Protein AF-C4FLV0-F1 (afdb_monomer_lite)

Secondary structure (DSSP, 8-state):
-HHHHHHHHHHHHHHHHHHHHHHHHHHHHHHHHHHHHHHHTGGGGHHHHHHHHHHHHHHHHHHHHHHHHHHHHHHHHHHHHHHT-

Radius of gyration: 19.07 Å; chains: 1; bounding box: 40×16×58 Å

Foldseek 3Di:
DVLVVVVVVLVVLLVVLVVLLVVLVVQLVVLVVQLVVLVVVPPVSPVSNVVSVVSNVVSVVSNVVSVVVVVVSVVVVVVSVVVVD

pLDDT: mean 91.45, std 7.35, range [58.28, 97.94]

Structure (mmCIF, N/CA/C/O backbone):
data_AF-C4FLV0-F1
#
_entry.id   AF-C4FLV0-F1
#
loop_
_atom_site.group_PDB
_atom_site.id
_atom_site.type_symbol
_atom_site.label_atom_id
_atom_site.label_alt_id
_atom_site.label_comp_id
_atom_site.label_asym_id
_atom_site.label_entity_id
_atom_site.label_seq_id
_atom_site.pdbx_PDB_ins_code
_atom_site.Cartn_x
_atom_site.Cartn_y
_atom_site.Cartn_z
_atom_site.occupancy
_atom_site.B_iso_or_equiv
_atom_site.auth_seq_id
_atom_site.auth_comp_id
_atom_site.auth_asym_id
_atom_site.auth_atom_id
_atom_site.pdbx_PDB_model_num
ATOM 1 N N . MET A 1 1 ? -9.120 1.219 31.050 1.00 62.72 1 MET A N 1
ATOM 2 C CA . MET A 1 1 ? -7.756 1.703 30.744 1.00 62.72 1 MET A CA 1
ATOM 3 C C . MET A 1 1 ? -7.141 0.873 29.625 1.00 62.72 1 MET A C 1
ATOM 5 O O . MET A 1 1 ? -6.889 1.439 28.577 1.00 62.72 1 MET A O 1
ATOM 9 N N . GLU A 1 2 ? -7.041 -0.451 29.765 1.00 71.69 2 GLU A N 1
ATOM 10 C CA . GLU A 1 2 ? -6.499 -1.358 28.728 1.00 71.69 2 GLU A CA 1
ATOM 11 C C . GLU A 1 2 ? -7.163 -1.202 27.342 1.00 71.69 2 GLU A C 1
ATOM 13 O O . GLU A 1 2 ? -6.492 -1.024 26.332 1.00 71.69 2 GLU A O 1
ATOM 18 N N . ASN A 1 3 ? -8.494 -1.116 27.292 1.00 79.19 3 ASN A N 1
ATOM 19 C CA . ASN A 1 3 ? -9.231 -0.933 26.035 1.00 79.19 3 ASN A CA 1
ATOM 20 C C . ASN A 1 3 ? -8.964 0.441 25.364 1.00 79.19 3 ASN A C 1
ATOM 22 O O . ASN A 1 3 ? -9.002 0.571 24.145 1.00 79.19 3 ASN A O 1
ATOM 26 N N . GLN A 1 4 ? -8.632 1.485 26.136 1.00 83.69 4 GLN A N 1
ATOM 27 C CA . GLN A 1 4 ? -8.257 2.794 25.573 1.00 83.69 4 GLN A CA 1
ATOM 28 C C . GLN A 1 4 ? -6.860 2.757 24.943 1.00 83.69 4 GLN A C 1
ATOM 30 O O . GLN A 1 4 ? -6.635 3.386 23.912 1.00 83.69 4 GLN A O 1
ATOM 35 N N . GLU A 1 5 ? -5.936 2.003 25.539 1.00 88.00 5 GLU A N 1
ATOM 36 C CA . GLU A 1 5 ? -4.585 1.818 25.010 1.00 88.00 5 GLU A CA 1
ATOM 37 C C . GLU A 1 5 ? -4.597 1.007 23.708 1.00 88.00 5 GLU A C 1
ATOM 39 O O . GLU A 1 5 ? -3.957 1.399 22.733 1.00 88.00 5 GLU A O 1
ATOM 44 N N . ILE A 1 6 ? -5.414 -0.049 23.636 1.00 87.00 6 ILE A N 1
ATOM 45 C CA . ILE A 1 6 ? -5.607 -0.814 22.398 1.00 87.00 6 ILE A CA 1
ATOM 46 C C . ILE A 1 6 ? -6.203 0.071 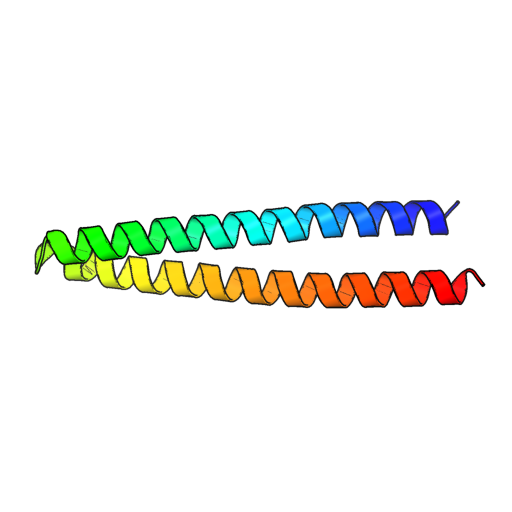21.294 1.00 87.00 6 ILE A C 1
ATOM 48 O O . ILE A 1 6 ? -5.681 0.078 20.181 1.00 87.00 6 ILE A O 1
ATOM 52 N N . ASN A 1 7 ? -7.237 0.867 21.594 1.00 89.12 7 ASN A N 1
ATOM 53 C CA . ASN A 1 7 ? -7.819 1.794 20.614 1.00 89.12 7 ASN A CA 1
ATOM 54 C C . ASN A 1 7 ? -6.786 2.805 20.086 1.00 89.12 7 ASN A C 1
ATOM 56 O O . ASN A 1 7 ? -6.744 3.078 18.888 1.00 89.12 7 ASN A O 1
ATOM 60 N N . LYS A 1 8 ? -5.903 3.318 20.952 1.00 91.75 8 LYS A N 1
ATOM 61 C CA . LYS A 1 8 ? -4.811 4.203 20.527 1.00 91.75 8 LYS A CA 1
ATOM 62 C C . LYS A 1 8 ? -3.839 3.493 19.577 1.00 91.75 8 LYS A C 1
ATOM 64 O O . LYS A 1 8 ? -3.494 4.050 18.538 1.00 91.75 8 LYS A O 1
ATOM 69 N N . ASN A 1 9 ? -3.438 2.262 19.898 1.00 92.38 9 ASN A N 1
ATOM 70 C CA . ASN A 1 9 ? -2.543 1.476 19.045 1.00 92.38 9 ASN A CA 1
ATOM 71 C C . ASN A 1 9 ? -3.169 1.192 17.671 1.00 92.3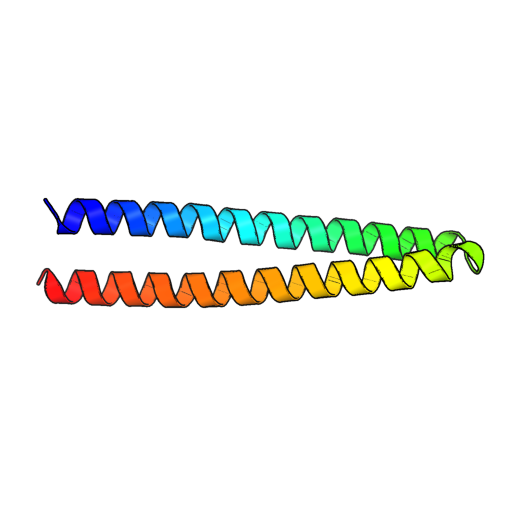8 9 ASN A C 1
ATOM 73 O O . ASN A 1 9 ? -2.493 1.279 16.649 1.00 92.38 9 ASN A O 1
ATOM 77 N N . VAL A 1 10 ? -4.471 0.906 17.630 1.00 93.12 10 VAL A N 1
ATOM 78 C CA . VAL A 1 10 ? -5.234 0.738 16.385 1.00 93.12 10 VAL A CA 1
ATOM 79 C C . VAL A 1 10 ? -5.203 2.017 15.540 1.00 93.12 10 VAL A C 1
ATOM 81 O O . VAL A 1 10 ? -4.915 1.949 14.342 1.00 93.12 10 VAL A O 1
ATOM 84 N N . GLU A 1 11 ? -5.447 3.188 16.136 1.00 93.69 11 GLU A N 1
ATOM 85 C CA . GLU A 1 11 ? -5.351 4.469 15.422 1.00 93.69 11 GLU A CA 1
ATOM 86 C C . GLU A 1 11 ? -3.940 4.737 14.881 1.00 93.69 11 GLU A C 1
ATOM 88 O O . GLU A 1 11 ? -3.788 5.227 13.758 1.00 93.69 11 GLU A O 1
ATOM 93 N N . ASP A 1 12 ? -2.903 4.411 15.655 1.00 96.06 12 ASP A N 1
ATOM 94 C CA . ASP A 1 12 ? -1.511 4.540 15.221 1.00 96.06 12 ASP A CA 1
ATOM 95 C C . ASP A 1 12 ? -1.210 3.631 14.024 1.00 96.06 12 ASP A C 1
ATOM 97 O O . ASP A 1 12 ? -0.646 4.093 13.026 1.00 96.06 12 ASP A O 1
ATOM 101 N N . ILE A 1 13 ? -1.668 2.375 14.052 1.00 95.06 13 ILE A N 1
ATOM 102 C CA . ILE A 1 13 ? -1.515 1.459 12.916 1.00 95.06 13 ILE A CA 1
ATOM 103 C C . ILE A 1 13 ? -2.257 1.993 11.686 1.00 95.06 13 ILE A C 1
ATOM 105 O O . ILE A 1 13 ? -1.693 1.977 10.591 1.00 95.06 13 ILE A O 1
ATOM 109 N N . LYS A 1 14 ? -3.473 2.538 11.830 1.00 95.50 14 LYS A N 1
ATOM 110 C CA . LYS A 1 14 ? -4.187 3.176 10.706 1.00 95.50 14 LYS A CA 1
ATOM 111 C C . LYS A 1 14 ? -3.376 4.307 10.079 1.00 95.50 14 LYS A C 1
ATOM 113 O O . LYS A 1 14 ? -3.221 4.343 8.858 1.00 95.50 14 LYS A O 1
ATOM 118 N N . ARG A 1 15 ? -2.804 5.196 10.900 1.00 97.06 15 ARG A N 1
ATOM 119 C CA . ARG A 1 15 ? -1.936 6.288 10.422 1.00 97.06 15 ARG A CA 1
ATOM 120 C C . ARG A 1 15 ? -0.723 5.756 9.653 1.00 97.06 15 ARG A C 1
ATOM 122 O O . ARG A 1 15 ? -0.352 6.315 8.616 1.00 97.06 15 ARG A O 1
ATOM 129 N N . MET A 1 16 ? -0.112 4.676 10.137 1.00 96.94 16 MET A N 1
ATOM 130 C CA . MET A 1 16 ? 1.005 4.020 9.452 1.00 96.94 16 MET A CA 1
ATOM 131 C C . MET A 1 16 ? 0.571 3.421 8.111 1.00 96.94 16 MET A C 1
ATOM 133 O O . MET A 1 16 ? 1.226 3.662 7.099 1.00 96.94 16 MET A O 1
ATOM 137 N N . VAL A 1 17 ? -0.556 2.709 8.073 1.00 97.31 17 VAL A N 1
ATOM 138 C CA . VAL A 1 17 ? -1.122 2.125 6.847 1.00 97.31 17 VAL A CA 1
ATOM 139 C C . VAL A 1 17 ? -1.429 3.199 5.804 1.00 97.31 17 VAL A C 1
ATOM 141 O O . VAL A 1 17 ? -1.063 3.045 4.638 1.00 97.31 17 VAL A O 1
ATOM 144 N N . ASP A 1 18 ? -2.024 4.322 6.207 1.00 96.50 18 ASP A N 1
ATOM 145 C CA . ASP A 1 18 ? -2.276 5.452 5.309 1.00 96.50 18 ASP A CA 1
ATOM 146 C C . ASP A 1 18 ? -0.977 6.051 4.760 1.00 96.50 18 ASP A C 1
ATOM 148 O O . ASP A 1 18 ? -0.901 6.440 3.591 1.00 96.50 18 ASP A O 1
ATOM 152 N N . THR A 1 19 ? 0.068 6.106 5.586 1.00 97.94 19 THR A N 1
ATOM 153 C CA . THR A 1 19 ? 1.398 6.557 5.163 1.00 97.94 19 THR A CA 1
ATOM 154 C C . THR A 1 19 ? 2.008 5.589 4.149 1.00 97.94 19 THR A C 1
ATOM 156 O O . THR A 1 19 ? 2.499 6.031 3.111 1.00 97.94 19 THR A O 1
ATOM 159 N N . ILE A 1 20 ? 1.901 4.276 4.375 1.00 97.00 20 ILE A N 1
ATOM 160 C CA . ILE A 1 20 ? 2.355 3.245 3.429 1.00 97.00 20 ILE A CA 1
ATOM 161 C C . ILE A 1 20 ? 1.612 3.371 2.092 1.00 97.00 20 ILE A C 1
ATOM 163 O O . ILE A 1 20 ? 2.251 3.374 1.041 1.00 97.00 20 ILE A O 1
ATOM 167 N N . LYS A 1 21 ? 0.284 3.559 2.103 1.00 96.50 21 LYS A N 1
ATOM 168 C CA . LYS A 1 21 ? -0.507 3.784 0.877 1.00 96.50 21 LYS A CA 1
ATOM 169 C C . LYS A 1 21 ? -0.047 5.025 0.111 1.00 96.50 21 LYS A C 1
ATOM 171 O O . LYS A 1 21 ? 0.045 4.995 -1.118 1.00 96.50 21 LYS A O 1
ATOM 176 N N . LYS A 1 22 ? 0.261 6.119 0.818 1.00 97.38 22 LYS A N 1
ATOM 177 C CA . LYS A 1 22 ? 0.806 7.343 0.206 1.00 97.38 22 LYS A CA 1
ATOM 178 C C . LYS A 1 22 ? 2.167 7.088 -0.440 1.00 97.38 22 LYS A C 1
ATOM 180 O O . LYS A 1 22 ? 2.353 7.494 -1.585 1.00 97.38 22 LYS A O 1
ATOM 185 N N . ILE A 1 23 ? 3.065 6.383 0.249 1.00 96.75 23 ILE A N 1
ATOM 186 C CA . ILE A 1 23 ? 4.386 6.011 -0.278 1.00 96.75 23 ILE A CA 1
ATOM 187 C C . ILE A 1 23 ? 4.227 5.141 -1.525 1.00 96.75 23 ILE A C 1
ATOM 189 O O . ILE A 1 23 ? 4.771 5.487 -2.566 1.00 96.75 23 ILE A O 1
ATOM 193 N N . ALA A 1 24 ? 3.409 4.086 -1.472 1.00 96.69 24 ALA A N 1
ATOM 194 C CA . ALA A 1 24 ? 3.137 3.224 -2.619 1.00 96.69 24 ALA A CA 1
ATOM 195 C C . ALA A 1 24 ? 2.617 4.021 -3.829 1.00 96.69 24 ALA A C 1
ATOM 197 O O . ALA A 1 24 ? 3.116 3.874 -4.944 1.00 96.69 24 ALA A O 1
ATOM 198 N N . LYS A 1 25 ? 1.672 4.945 -3.618 1.00 96.06 25 LYS A N 1
ATOM 199 C CA . LYS A 1 25 ? 1.165 5.815 -4.689 1.00 96.06 25 LYS A CA 1
ATOM 200 C C . LYS A 1 25 ? 2.256 6.719 -5.276 1.00 96.06 25 LYS A C 1
ATOM 202 O O . LYS A 1 25 ? 2.313 6.891 -6.493 1.00 96.06 25 LYS A O 1
ATOM 207 N N . GLN A 1 26 ? 3.114 7.297 -4.436 1.00 97.12 26 GLN A N 1
ATOM 208 C CA . GLN A 1 26 ? 4.240 8.120 -4.886 1.00 97.12 26 GLN A CA 1
ATOM 209 C C . GLN A 1 26 ? 5.280 7.292 -5.648 1.00 97.12 26 GLN A C 1
ATOM 211 O O . GLN A 1 26 ? 5.725 7.717 -6.712 1.00 97.12 26 GLN A O 1
ATOM 216 N N . SER A 1 27 ? 5.614 6.095 -5.165 1.00 95.56 27 SER A N 1
ATOM 217 C CA . SER A 1 27 ? 6.506 5.153 -5.844 1.00 95.56 27 SER A CA 1
ATOM 218 C C . SER A 1 27 ? 5.965 4.747 -7.212 1.00 95.56 27 SER A C 1
ATOM 220 O O . SER A 1 27 ? 6.725 4.730 -8.176 1.00 95.56 27 SER A O 1
ATOM 222 N N . ASN A 1 28 ? 4.655 4.506 -7.335 1.00 94.69 28 ASN A N 1
ATOM 223 C CA . ASN A 1 28 ? 4.021 4.208 -8.621 1.00 94.69 28 ASN A CA 1
ATOM 224 C C . ASN A 1 28 ? 4.139 5.395 -9.597 1.00 94.69 28 ASN A C 1
ATOM 226 O O . ASN A 1 28 ? 4.504 5.218 -10.757 1.00 94.69 28 ASN A O 1
ATOM 230 N N . LEU A 1 29 ? 3.921 6.627 -9.121 1.00 95.81 29 LEU A N 1
ATOM 231 C CA . LEU A 1 29 ? 4.084 7.827 -9.947 1.00 95.81 29 LEU A CA 1
ATOM 232 C C . LEU A 1 29 ? 5.539 8.031 -10.402 1.00 95.81 29 LEU A C 1
ATOM 234 O O . LEU A 1 29 ? 5.784 8.367 -11.560 1.00 95.81 29 LEU A O 1
ATOM 238 N N . LEU A 1 30 ? 6.510 7.804 -9.515 1.00 95.06 30 LEU A N 1
ATOM 239 C CA . LEU A 1 30 ? 7.933 7.867 -9.859 1.00 95.06 30 LEU A CA 1
ATOM 240 C C . LEU A 1 30 ? 8.311 6.794 -10.886 1.00 95.06 30 LEU A C 1
ATOM 242 O O . LEU A 1 30 ? 9.006 7.097 -11.853 1.00 95.06 30 LEU A O 1
ATOM 246 N N . ALA A 1 31 ? 7.809 5.569 -10.715 1.00 94.50 31 ALA A N 1
ATOM 247 C CA . ALA A 1 31 ? 8.013 4.475 -11.656 1.00 94.50 31 ALA A CA 1
ATOM 248 C C . ALA A 1 31 ? 7.404 4.784 -13.033 1.00 94.50 31 ALA A C 1
ATOM 250 O O . ALA A 1 31 ? 8.033 4.529 -14.058 1.00 94.50 31 ALA A O 1
ATOM 251 N N . LEU A 1 32 ? 6.217 5.399 -13.074 1.00 93.19 32 LEU A N 1
ATOM 252 C CA . LEU A 1 32 ? 5.597 5.862 -14.314 1.00 93.19 32 LEU A CA 1
ATOM 253 C C . LEU A 1 32 ? 6.466 6.909 -15.023 1.00 93.19 32 LEU A C 1
ATOM 255 O O . LEU A 1 32 ? 6.720 6.781 -16.219 1.00 93.19 32 LEU A O 1
ATOM 259 N N . ASN A 1 33 ? 6.958 7.911 -14.293 1.00 93.12 33 ASN A N 1
ATOM 260 C CA . ASN A 1 33 ? 7.841 8.932 -14.860 1.00 93.12 33 ASN A CA 1
ATOM 261 C C . ASN A 1 33 ? 9.143 8.317 -15.396 1.00 93.12 33 ASN A C 1
ATOM 263 O O . ASN A 1 33 ? 9.585 8.670 -16.488 1.00 93.12 33 ASN A O 1
ATOM 267 N N . ALA A 1 34 ? 9.722 7.354 -14.673 1.00 92.06 34 ALA A N 1
ATOM 268 C CA . ALA A 1 34 ? 10.904 6.622 -15.118 1.00 92.06 34 ALA A CA 1
ATOM 269 C C . ALA A 1 34 ? 10.631 5.794 -16.385 1.00 92.06 34 ALA A C 1
ATOM 271 O O . ALA A 1 34 ? 11.465 5.766 -17.287 1.00 92.06 34 ALA A O 1
ATOM 272 N N . ALA A 1 35 ? 9.457 5.164 -16.494 1.00 90.44 35 ALA A N 1
ATOM 273 C CA . ALA A 1 35 ? 9.058 4.422 -17.688 1.00 90.44 35 ALA A CA 1
ATOM 274 C C . ALA A 1 35 ? 8.876 5.339 -18.913 1.00 90.44 35 ALA A C 1
ATOM 276 O O . ALA A 1 35 ? 9.292 4.976 -20.013 1.00 90.44 35 ALA A O 1
ATOM 277 N N . ILE A 1 36 ? 8.299 6.533 -18.725 1.00 90.38 36 ILE A N 1
ATOM 278 C CA . ILE A 1 36 ? 8.160 7.550 -19.781 1.00 90.38 36 ILE A CA 1
ATOM 279 C C . ILE A 1 36 ? 9.540 8.012 -20.262 1.00 90.38 36 ILE A C 1
ATOM 281 O O . ILE A 1 36 ? 9.795 8.052 -21.466 1.00 90.38 36 ILE A O 1
ATOM 285 N N . GLU A 1 37 ? 10.447 8.319 -19.335 1.00 92.00 37 GLU A N 1
ATOM 286 C CA . GLU A 1 37 ? 11.798 8.762 -19.678 1.00 92.00 37 GLU A CA 1
ATOM 287 C C . GLU A 1 37 ? 12.596 7.649 -20.371 1.00 92.00 37 GLU A C 1
ATOM 289 O O . GLU A 1 37 ? 13.257 7.899 -21.376 1.00 92.00 37 GLU A O 1
ATOM 294 N N . ALA A 1 38 ? 12.458 6.400 -19.915 1.00 92.00 38 ALA A N 1
ATOM 295 C CA . ALA A 1 38 ? 13.055 5.233 -20.559 1.00 92.00 38 ALA A CA 1
ATOM 296 C C . ALA A 1 38 ? 12.567 5.053 -22.008 1.00 92.00 38 ALA A C 1
ATOM 298 O O . ALA A 1 38 ? 13.369 4.760 -22.893 1.00 92.00 38 ALA A O 1
ATOM 299 N N . ALA A 1 39 ? 11.277 5.281 -22.274 1.00 88.50 39 ALA A N 1
ATOM 300 C CA . ALA A 1 39 ? 10.741 5.267 -23.634 1.00 88.50 39 ALA A CA 1
ATOM 301 C C . ALA A 1 39 ? 11.300 6.419 -24.492 1.00 88.50 39 ALA A C 1
ATOM 303 O O . ALA A 1 39 ? 11.521 6.241 -25.690 1.00 88.50 39 ALA A O 1
ATOM 304 N N . ARG A 1 40 ? 11.579 7.581 -23.884 1.00 90.62 40 ARG A N 1
ATOM 305 C CA . ARG A 1 40 ? 12.125 8.764 -24.569 1.00 90.62 40 ARG A CA 1
ATOM 306 C C . ARG A 1 40 ? 13.549 8.554 -25.089 1.00 90.62 40 ARG A C 1
ATOM 308 O O . ARG A 1 40 ? 13.860 9.011 -26.184 1.00 90.62 40 ARG A O 1
ATOM 315 N N . VAL A 1 41 ? 14.406 7.865 -24.332 1.00 89.38 41 VAL A N 1
ATOM 316 C CA . VAL A 1 41 ? 15.809 7.593 -24.718 1.00 89.38 41 VAL A CA 1
ATOM 317 C C . VAL A 1 41 ? 15.989 6.334 -25.586 1.00 89.38 41 VAL A C 1
ATOM 319 O O . VAL A 1 41 ? 17.118 5.963 -25.915 1.00 89.38 41 VAL A O 1
ATOM 322 N N . GLY A 1 42 ? 14.894 5.685 -25.999 1.00 82.75 42 GLY A N 1
ATOM 323 C CA . GLY A 1 42 ? 14.905 4.579 -26.960 1.00 82.75 42 GLY A CA 1
ATOM 324 C C . GLY A 1 42 ? 15.696 3.357 -26.475 1.00 82.75 42 GLY A C 1
ATOM 325 O O . GLY A 1 42 ? 15.481 2.858 -25.372 1.00 82.75 42 GLY A O 1
ATOM 326 N N . GLU A 1 43 ? 16.627 2.862 -27.297 1.00 84.38 43 GLU A N 1
ATOM 327 C CA . GLU A 1 43 ? 17.420 1.651 -27.010 1.00 84.38 43 GLU A CA 1
ATOM 328 C C . GLU A 1 43 ? 18.220 1.741 -25.699 1.00 84.38 43 GLU A C 1
ATOM 330 O O . GLU A 1 43 ? 18.299 0.762 -24.956 1.00 84.38 43 GLU A O 1
ATOM 335 N N . MET A 1 44 ? 18.733 2.929 -25.357 1.00 83.38 44 MET A N 1
ATOM 336 C CA . MET A 1 44 ? 19.486 3.161 -24.114 1.00 83.38 44 MET A CA 1
ATOM 337 C C . MET A 1 44 ? 18.601 3.044 -22.861 1.00 83.38 44 MET A C 1
ATOM 339 O O . MET A 1 44 ? 19.102 2.809 -21.763 1.00 83.38 44 MET A O 1
ATOM 343 N N . GLY A 1 45 ? 17.281 3.188 -23.014 1.00 87.25 45 GLY A N 1
ATOM 344 C CA . GLY A 1 45 ? 16.308 3.125 -21.926 1.00 87.25 45 GLY A CA 1
ATOM 345 C C . GLY A 1 45 ? 15.761 1.733 -21.635 1.00 87.25 45 GLY A C 1
ATOM 346 O O . GLY A 1 45 ? 15.060 1.570 -20.639 1.00 87.25 45 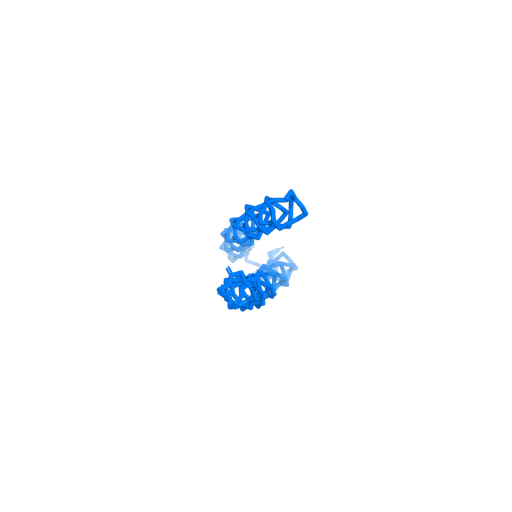GLY A O 1
ATOM 347 N N . LYS A 1 46 ? 16.074 0.707 -22.440 1.00 86.00 46 LYS A N 1
ATOM 348 C CA . LYS A 1 46 ? 15.485 -0.637 -22.274 1.00 86.00 46 LYS A CA 1
ATOM 349 C C . LYS A 1 46 ? 15.719 -1.230 -20.882 1.00 86.00 46 LYS A C 1
ATOM 351 O O . LYS A 1 46 ? 14.776 -1.720 -20.267 1.00 86.00 46 LYS A O 1
ATOM 356 N N . GLY A 1 47 ? 16.940 -1.129 -20.351 1.00 85.69 47 GLY A N 1
ATOM 357 C CA . GLY A 1 47 ? 17.251 -1.586 -18.989 1.00 85.69 47 GLY A CA 1
ATOM 358 C C . GLY A 1 47 ? 16.499 -0.796 -17.911 1.00 85.69 47 GLY A C 1
ATOM 359 O O . GLY A 1 47 ? 15.947 -1.381 -16.982 1.00 85.69 47 GLY A O 1
ATOM 360 N N . PHE A 1 48 ? 16.393 0.526 -18.077 1.00 86.62 48 PHE A N 1
ATOM 361 C CA . PHE A 1 48 ? 15.629 1.393 -17.175 1.00 86.62 48 PHE A CA 1
ATOM 362 C C . PHE A 1 48 ? 14.122 1.109 -17.214 1.00 86.62 48 PHE A C 1
ATOM 364 O O . PHE A 1 48 ? 13.467 1.176 -16.178 1.00 86.62 48 PHE A O 1
ATOM 371 N N . SER A 1 49 ? 13.575 0.742 -18.375 1.00 90.25 49 SER A N 1
ATOM 372 C CA . SER A 1 49 ? 12.164 0.375 -18.531 1.00 90.25 49 SER A CA 1
ATOM 373 C C . SER A 1 49 ? 11.806 -0.881 -17.726 1.00 90.25 49 SER A C 1
ATOM 375 O O . SER A 1 49 ? 10.775 -0.902 -17.053 1.00 90.25 49 SER A O 1
ATOM 377 N N . VAL A 1 50 ? 12.687 -1.890 -17.714 1.00 92.00 50 VAL A N 1
ATOM 378 C CA . VAL A 1 50 ? 12.504 -3.108 -16.903 1.00 92.00 50 VAL A CA 1
ATOM 379 C C . VAL A 1 50 ? 12.504 -2.772 -15.411 1.00 92.00 50 VAL A C 1
ATOM 381 O O . VAL A 1 50 ? 11.602 -3.189 -14.687 1.00 92.00 50 VAL A O 1
ATOM 384 N N . VAL A 1 51 ? 13.463 -1.958 -14.959 1.00 92.25 51 VAL A N 1
ATOM 385 C CA . VAL A 1 51 ? 13.539 -1.521 -13.555 1.00 92.25 51 VAL A CA 1
ATOM 386 C C . VAL A 1 51 ? 12.301 -0.714 -13.158 1.00 92.25 51 VAL A C 1
ATOM 388 O O . VAL A 1 51 ? 11.737 -0.945 -12.090 1.00 92.25 51 VAL A O 1
ATOM 391 N N . ALA A 1 52 ? 11.834 0.194 -14.019 1.00 94.44 52 ALA A N 1
ATOM 392 C CA . ALA A 1 52 ? 10.626 0.979 -13.779 1.00 94.44 52 ALA A CA 1
ATOM 393 C C . ALA A 1 52 ? 9.373 0.092 -13.666 1.00 94.44 52 ALA A C 1
ATOM 395 O O . ALA A 1 52 ? 8.531 0.322 -12.799 1.00 94.44 52 ALA A O 1
ATOM 396 N N . SER A 1 53 ? 9.265 -0.951 -14.496 1.00 93.75 53 SER A N 1
ATOM 397 C CA . SER A 1 53 ? 8.168 -1.920 -14.413 1.00 93.75 53 SER A CA 1
ATOM 398 C C . SER A 1 53 ? 8.182 -2.697 -13.094 1.00 93.75 53 SER A C 1
ATOM 400 O O . SER A 1 53 ? 7.131 -2.857 -12.473 1.00 93.75 53 SER A O 1
ATOM 402 N N . GLU A 1 54 ? 9.351 -3.149 -12.636 1.00 95.62 54 GLU A N 1
ATOM 403 C CA . GLU A 1 54 ? 9.458 -3.894 -11.376 1.00 95.62 54 GLU A CA 1
ATOM 404 C C . GLU A 1 54 ? 9.160 -2.999 -10.164 1.00 95.62 54 GLU A C 1
ATOM 406 O O . GLU A 1 54 ? 8.429 -3.392 -9.256 1.00 95.62 54 GLU A O 1
ATOM 411 N N . PHE A 1 55 ? 9.628 -1.747 -10.184 1.00 95.00 55 PHE A N 1
ATOM 412 C CA . PHE A 1 55 ? 9.290 -0.760 -9.155 1.00 95.00 55 PHE A CA 1
ATOM 413 C C . PHE A 1 55 ? 7.791 -0.465 -9.092 1.00 95.00 55 PHE A C 1
ATOM 415 O O . PHE A 1 55 ? 7.232 -0.328 -8.003 1.00 95.00 55 PHE A O 1
ATOM 422 N N . ARG A 1 56 ? 7.127 -0.376 -10.249 1.00 95.69 56 ARG A N 1
ATOM 423 C CA . ARG A 1 56 ? 5.675 -0.193 -10.316 1.00 95.69 56 ARG A CA 1
ATOM 424 C C . ARG A 1 56 ? 4.937 -1.380 -9.708 1.00 95.69 56 ARG A C 1
ATOM 426 O O . ARG A 1 56 ? 4.035 -1.176 -8.903 1.00 95.69 56 ARG A O 1
ATOM 433 N N . LYS A 1 57 ? 5.355 -2.601 -10.043 1.00 96.88 57 LYS A N 1
ATOM 434 C CA . LYS A 1 57 ? 4.788 -3.823 -9.467 1.00 96.88 57 LYS A CA 1
ATOM 435 C C . LYS A 1 57 ? 4.953 -3.855 -7.945 1.00 96.88 57 LYS A C 1
ATOM 437 O O . LYS A 1 57 ? 3.978 -4.078 -7.239 1.00 96.88 57 LYS A O 1
ATOM 442 N N . LEU A 1 58 ? 6.143 -3.525 -7.438 1.00 97.12 58 LEU A N 1
ATOM 443 C CA . LEU A 1 58 ? 6.399 -3.432 -5.999 1.00 97.12 58 LEU A CA 1
ATOM 444 C C . LEU A 1 58 ? 5.497 -2.392 -5.315 1.00 97.12 58 LEU A C 1
ATOM 446 O O . LEU A 1 58 ? 4.993 -2.628 -4.216 1.00 97.12 58 LEU A O 1
ATOM 450 N N . ALA A 1 59 ? 5.274 -1.244 -5.959 1.00 97.38 59 ALA A N 1
ATOM 451 C CA . ALA A 1 59 ? 4.375 -0.212 -5.457 1.00 97.38 59 ALA A CA 1
ATOM 452 C C . ALA A 1 59 ? 2.911 -0.691 -5.405 1.00 97.38 59 ALA A C 1
ATOM 454 O O . ALA A 1 59 ? 2.224 -0.462 -4.407 1.00 97.38 59 ALA A O 1
ATOM 455 N N . ASP A 1 60 ? 2.446 -1.389 -6.441 1.00 97.19 60 ASP A N 1
ATOM 456 C CA . ASP A 1 60 ? 1.095 -1.954 -6.492 1.00 97.19 60 ASP A CA 1
ATOM 457 C C . ASP A 1 60 ? 0.904 -3.054 -5.429 1.00 97.19 60 ASP A C 1
ATOM 459 O O . ASP A 1 60 ? -0.078 -3.021 -4.681 1.00 97.19 60 ASP A O 1
ATOM 463 N N . ASP A 1 61 ? 1.878 -3.957 -5.275 1.00 97.88 61 ASP A N 1
ATOM 464 C CA . ASP A 1 61 ? 1.872 -5.002 -4.242 1.00 97.88 61 ASP A CA 1
ATOM 465 C C . ASP A 1 61 ? 1.873 -4.394 -2.828 1.00 97.88 61 ASP A C 1
ATOM 467 O O . ASP A 1 61 ? 1.098 -4.806 -1.961 1.00 97.88 61 ASP A O 1
ATOM 471 N N . THR A 1 62 ? 2.667 -3.341 -2.603 1.00 97.31 62 THR A N 1
ATOM 472 C CA . THR A 1 62 ? 2.694 -2.608 -1.326 1.00 97.31 62 THR A CA 1
ATOM 473 C C . THR A 1 62 ? 1.326 -2.001 -1.000 1.00 97.31 62 THR A C 1
ATOM 475 O O . THR A 1 62 ? 0.859 -2.084 0.137 1.00 97.31 62 THR A O 1
ATOM 478 N N . ASN A 1 63 ? 0.646 -1.410 -1.989 1.00 96.50 63 ASN A N 1
ATOM 479 C CA . ASN A 1 63 ? -0.689 -0.837 -1.799 1.00 96.50 63 ASN A CA 1
ATOM 480 C C . ASN A 1 63 ? -1.743 -1.915 -1.491 1.00 96.50 63 ASN A C 1
ATOM 482 O O . ASN A 1 63 ? -2.632 -1.705 -0.658 1.00 96.50 63 ASN A O 1
ATOM 486 N N . LYS A 1 64 ? -1.633 -3.082 -2.134 1.00 97.25 64 LYS A N 1
ATOM 487 C CA . LYS A 1 64 ? -2.507 -4.227 -1.867 1.00 97.25 64 LYS A CA 1
ATOM 488 C C . LYS A 1 64 ? -2.357 -4.703 -0.421 1.00 97.25 64 LYS A C 1
ATOM 490 O O . LYS A 1 64 ? -3.353 -4.744 0.297 1.00 97.25 64 LYS A O 1
ATOM 495 N N . ILE A 1 65 ? -1.126 -4.940 0.034 1.00 97.50 65 ILE A N 1
ATOM 496 C CA . ILE A 1 65 ? -0.837 -5.351 1.418 1.00 97.50 65 ILE A CA 1
ATOM 497 C C . ILE A 1 65 ? -1.345 -4.301 2.413 1.00 97.50 65 ILE A C 1
ATOM 499 O O . ILE A 1 65 ? -2.025 -4.633 3.380 1.00 97.50 65 ILE A O 1
ATOM 503 N N . ALA A 1 66 ? -1.088 -3.014 2.163 1.00 96.31 66 ALA A N 1
ATOM 504 C CA . ALA A 1 66 ? -1.584 -1.943 3.026 1.00 96.31 66 ALA A CA 1
ATOM 505 C C . ALA A 1 66 ? -3.122 -1.904 3.087 1.00 96.31 66 ALA A C 1
ATOM 507 O O . ALA A 1 66 ? -3.706 -1.559 4.112 1.00 96.31 66 ALA A O 1
ATOM 508 N N . THR A 1 67 ? -3.804 -2.263 1.999 1.00 96.06 67 THR A N 1
ATOM 509 C CA . THR A 1 67 ? -5.268 -2.373 1.975 1.00 96.06 67 THR A CA 1
ATOM 510 C C . THR A 1 67 ? -5.762 -3.572 2.778 1.00 96.06 67 THR A C 1
ATOM 512 O O . THR A 1 67 ? -6.714 -3.423 3.538 1.00 96.06 67 THR A O 1
ATOM 515 N N . GLU A 1 68 ? -5.098 -4.721 2.678 1.00 97.50 68 GLU A N 1
ATOM 516 C CA . GLU A 1 68 ? -5.414 -5.906 3.483 1.00 97.50 68 GLU A CA 1
ATOM 517 C C . GLU A 1 68 ? -5.226 -5.631 4.984 1.00 97.50 68 GLU A C 1
ATOM 519 O O . GLU A 1 68 ? -6.115 -5.934 5.779 1.00 97.50 68 GLU A O 1
ATOM 524 N N . ILE A 1 69 ? -4.141 -4.949 5.374 1.00 96.12 69 ILE A N 1
ATOM 525 C CA . ILE A 1 69 ? -3.928 -4.521 6.766 1.00 96.12 69 ILE A CA 1
ATOM 526 C C . ILE A 1 69 ? -5.039 -3.565 7.221 1.00 96.12 69 ILE A C 1
ATOM 528 O O . ILE A 1 69 ? -5.544 -3.709 8.331 1.00 96.12 69 ILE A O 1
ATOM 532 N N . ALA A 1 70 ? -5.460 -2.613 6.379 1.00 95.06 70 ALA A N 1
ATOM 533 C CA . ALA A 1 70 ? -6.555 -1.703 6.723 1.00 95.06 70 ALA A CA 1
ATOM 534 C C . ALA A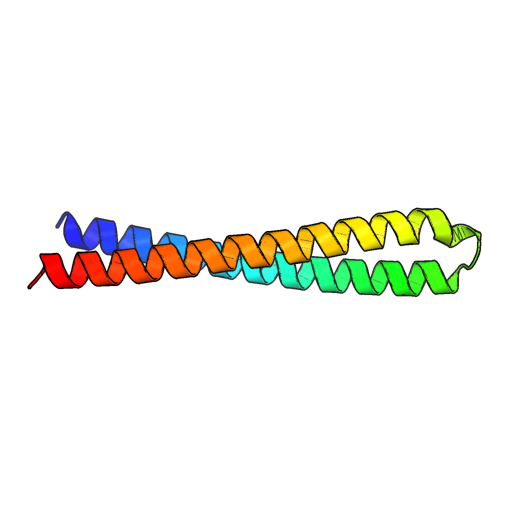 1 70 ? -7.856 -2.459 7.043 1.00 95.06 70 ALA A C 1
ATOM 536 O O . ALA A 1 70 ? -8.535 -2.116 8.007 1.00 95.06 70 ALA A O 1
ATOM 537 N N . ILE A 1 71 ? -8.175 -3.499 6.263 1.00 96.50 71 ILE A N 1
ATOM 538 C CA . ILE A 1 71 ? -9.351 -4.352 6.488 1.00 96.50 71 ILE A CA 1
ATOM 539 C C . ILE A 1 71 ? -9.225 -5.099 7.820 1.00 96.50 71 ILE A C 1
ATOM 541 O O . ILE A 1 71 ? -10.155 -5.070 8.622 1.00 96.50 71 ILE A O 1
ATOM 545 N N . LEU A 1 72 ? -8.070 -5.718 8.091 1.00 96.25 72 LEU A N 1
ATOM 546 C CA . LEU A 1 72 ? -7.826 -6.425 9.356 1.00 96.25 72 LEU A CA 1
ATOM 547 C C . LEU A 1 72 ? -7.991 -5.502 10.570 1.00 96.25 72 LEU A C 1
ATOM 549 O O . LEU A 1 72 ? -8.592 -5.889 11.568 1.00 96.25 72 LEU A O 1
ATOM 553 N N . ILE A 1 73 ? -7.504 -4.266 10.467 1.00 94.12 73 ILE A N 1
ATOM 554 C CA . ILE A 1 73 ? -7.625 -3.265 11.527 1.00 94.12 73 ILE A CA 1
ATOM 555 C C . ILE A 1 73 ? -9.076 -2.804 11.717 1.00 94.12 73 ILE A C 1
ATOM 557 O O . ILE A 1 73 ? -9.509 -2.632 12.854 1.00 94.12 73 ILE A O 1
ATOM 561 N N . SER A 1 74 ? -9.850 -2.649 10.639 1.00 93.12 74 SER A N 1
ATOM 562 C CA . SER A 1 74 ? -11.287 -2.364 10.740 1.00 93.12 74 SER A CA 1
ATOM 563 C C . SER A 1 74 ? -12.063 -3.491 11.424 1.00 93.12 74 SER A C 1
ATOM 565 O O . SER A 1 74 ? -12.917 -3.207 12.259 1.00 93.12 74 SER A O 1
ATOM 567 N N . ASN A 1 75 ? -11.736 -4.751 11.128 1.00 94.19 75 ASN A N 1
ATOM 568 C CA . ASN A 1 75 ? -12.356 -5.897 11.796 1.00 94.19 75 ASN A CA 1
ATOM 569 C C . ASN A 1 75 ? -12.006 -5.923 13.293 1.00 94.19 75 ASN A C 1
ATOM 571 O O . ASN A 1 75 ? -12.885 -6.109 14.130 1.00 94.19 75 ASN A O 1
ATOM 575 N N . LEU A 1 76 ? -10.741 -5.654 13.639 1.00 90.94 76 LEU A N 1
ATOM 576 C CA . LEU A 1 76 ? -10.288 -5.582 15.030 1.00 90.94 76 LEU A CA 1
ATOM 577 C C . LEU A 1 76 ? -11.035 -4.501 15.830 1.00 90.94 76 LEU A C 1
ATOM 579 O O . LEU A 1 76 ? -11.413 -4.723 16.978 1.00 90.94 76 LEU A O 1
ATOM 583 N N . GLU A 1 77 ? -11.289 -3.334 15.236 1.00 89.62 77 GLU A N 1
ATOM 584 C CA . GLU A 1 77 ? -12.097 -2.284 15.872 1.00 89.62 77 GLU A CA 1
ATOM 585 C C . GLU A 1 77 ? -13.541 -2.705 16.134 1.00 89.62 77 GLU A C 1
ATOM 587 O O . GLU A 1 77 ? -14.133 -2.311 17.144 1.00 89.62 77 GLU A O 1
ATOM 592 N N . GLU A 1 78 ? -14.131 -3.465 15.215 1.00 90.81 78 GLU A N 1
ATOM 593 C CA . GLU A 1 78 ? -15.490 -3.970 15.365 1.00 90.81 78 GLU A CA 1
ATOM 594 C C . GLU A 1 78 ? -15.571 -4.997 16.500 1.00 90.81 78 GLU A C 1
ATOM 596 O O . GLU A 1 78 ? -16.449 -4.895 17.361 1.00 90.81 78 GLU A O 1
ATOM 601 N N . GLU A 1 79 ? -14.606 -5.915 16.572 1.00 89.12 79 GLU A N 1
ATOM 602 C CA . GLU A 1 79 ? -14.472 -6.865 17.680 1.00 89.12 79 GLU A CA 1
ATOM 603 C C . GLU A 1 79 ? -14.315 -6.142 19.027 1.00 89.12 79 GLU A C 1
ATOM 605 O O . GLU A 1 79 ? -15.045 -6.439 19.975 1.00 89.12 79 GLU A O 1
ATOM 610 N N . LEU A 1 80 ? -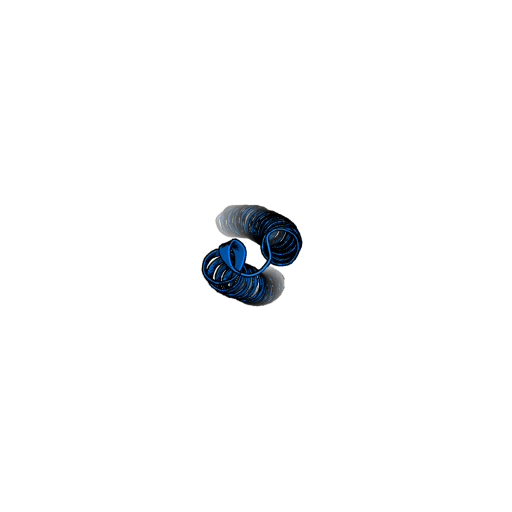13.450 -5.125 19.106 1.00 86.75 80 LEU A N 1
ATOM 611 C CA . LEU A 1 80 ? -13.256 -4.330 20.325 1.00 86.75 80 LEU A CA 1
ATOM 612 C C . LEU A 1 80 ? -14.527 -3.591 20.763 1.00 86.75 80 LEU A C 1
ATOM 614 O O . LEU A 1 80 ? -14.829 -3.532 21.960 1.00 86.75 80 LEU A O 1
ATOM 618 N N . LYS A 1 81 ? -15.308 -3.051 19.818 1.00 85.81 81 LYS A N 1
ATOM 619 C CA . LYS A 1 81 ? -16.609 -2.430 20.120 1.00 85.81 81 LYS A CA 1
ATOM 620 C C . LYS A 1 81 ? -17.621 -3.435 20.655 1.00 85.81 81 LYS A C 1
ATOM 622 O O . LYS A 1 81 ? -18.389 -3.079 21.545 1.00 85.81 81 LYS A O 1
ATOM 627 N N . ASN A 1 82 ? -17.628 -4.655 20.128 1.00 86.56 82 ASN A N 1
ATOM 628 C CA . ASN A 1 82 ? -18.550 -5.701 20.564 1.00 86.56 82 ASN A CA 1
ATOM 629 C C . ASN A 1 82 ? -18.196 -6.246 21.953 1.00 86.56 82 ASN A C 1
ATOM 631 O O . ASN A 1 82 ? -19.101 -6.511 22.730 1.00 86.56 82 ASN A O 1
ATOM 635 N N . VAL A 1 83 ? -16.906 -6.345 22.292 1.00 81.38 83 VAL A N 1
ATOM 636 C CA . VAL A 1 83 ? -16.442 -6.740 23.638 1.00 81.38 83 VAL A CA 1
ATOM 637 C C . VAL A 1 83 ? -16.696 -5.647 24.686 1.00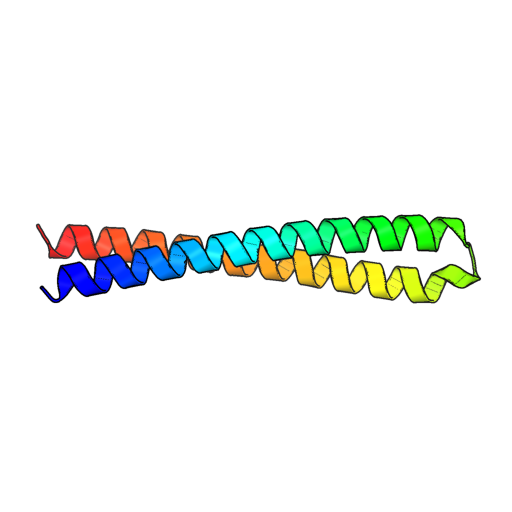 81.38 83 VAL A C 1
ATOM 639 O O . VAL A 1 83 ? -16.817 -5.936 25.872 1.00 81.38 83 VAL A O 1
ATOM 642 N N . SER A 1 84 ? -16.773 -4.383 24.263 1.00 69.56 84 SER A N 1
ATOM 643 C CA . SER A 1 84 ? -17.013 -3.236 25.154 1.00 69.56 84 SER A CA 1
ATOM 644 C C . SER A 1 84 ? -18.501 -2.936 25.405 1.00 69.56 84 SER A C 1
ATOM 646 O O . SER A 1 84 ? -18.798 -1.969 26.110 1.00 69.56 84 SER A O 1
ATOM 648 N N . ARG A 1 85 ? -19.419 -3.702 24.798 1.00 58.28 85 ARG A N 1
ATOM 649 C CA . ARG A 1 85 ? -20.875 -3.642 25.014 1.00 58.28 85 ARG A CA 1
ATOM 650 C C . ARG A 1 85 ? -21.305 -4.669 26.050 1.00 58.28 85 ARG A C 1
ATOM 652 O O . ARG A 1 85 ? -22.204 -4.314 26.842 1.00 58.28 85 ARG A O 1
#

Sequence (85 aa):
MENQEINKNVEDIKRMVDTIKKIAKQSNLLALNAAIEAARVGEMGKGFSVVASEFRKLADDTNKIATEIAILISNLEEELKNVSR

Organism: NCBI:txid432331

InterPro domains:
  IPR004089 Methyl-accepting chemotaxis protein (MCP) signalling domain [PF00015] (4-83)
  IPR004089 Methyl-accepting chemotaxis protein (MCP) signalling domain [PS50111] (1-85)
  IPR004090 Chemotaxis methyl-accepting receptor [PR00260] (19-46)
  IPR004090 Chemotaxis methyl-accepting receptor [PR00260] (48-77)